Protein AF-A0AAW5ELM9-F1 (afdb_monomer_lite)

Secondary structure (DSSP, 8-state):
--BHHHHHHHTTHHHHHHTTT--EEE-HHHHHHHHHTEEEEETTTTEEEEPTT---BSB-TTSPBPEEEEEES---HHHHHHHHHHHHHHHGGGSEEEEEEE--GGG-SSSS--EEEPPPPPTT-------------

Sequence (137 aa):
MENIFDIIEKSNLHDRLNDLGGQYVIVGRLGLHAVTNAEEINWGERVVTVGGDTDFPRLRENGTIRDLDTLVCSVNTEVVDEYKKTIVRAIGNEVVASVFGLHQYEKNRRGLLDFTGSRYSDNEGNNDRYEVKADVN

Foldseek 3Di:
DDAPVVLCVQLVLVVLLVVLVWDKDFDDPVNVLQQVQFPDQDPVVRDTHHDPPRGDDQADPVRDGAARAMETAALPVVSQVVSQVSCCVRRNPSHHYFTWYFHDPVPPPDNDGQIRGDDDDDPPDDPDDDDDDRDDD

Radius of gyration: 15.78 Å; chains: 1; bounding box: 40×39×36 Å

pLDDT: mean 77.65, std 19.75, range [28.42, 94.75]

Structure (mmCIF, N/CA/C/O backbone):
data_AF-A0AAW5ELM9-F1
#
_entry.id   AF-A0AAW5ELM9-F1
#
loop_
_atom_site.group_PDB
_atom_site.id
_atom_site.type_symbol
_atom_site.label_atom_id
_atom_site.label_alt_id
_atom_site.label_comp_id
_atom_site.label_asym_id
_atom_site.label_entity_id
_atom_site.label_seq_id
_atom_site.pdbx_PDB_ins_code
_atom_site.Cartn_x
_atom_site.Cartn_y
_atom_site.Cartn_z
_atom_site.occupancy
_atom_site.B_iso_or_equiv
_atom_site.auth_seq_id
_atom_site.auth_comp_id
_atom_site.auth_asym_id
_atom_site.auth_atom_id
_atom_site.pdbx_PDB_model_num
ATOM 1 N N . MET A 1 1 ? 17.726 2.055 -11.394 1.00 64.00 1 MET A N 1
ATOM 2 C CA . MET A 1 1 ? 16.782 2.768 -10.510 1.00 64.00 1 MET A CA 1
ATOM 3 C C . MET A 1 1 ? 15.876 1.690 -9.946 1.00 64.00 1 MET A C 1
ATOM 5 O O . MET A 1 1 ? 15.452 0.862 -10.736 1.00 64.00 1 MET A O 1
ATOM 9 N N . GLU A 1 2 ? 15.710 1.575 -8.628 1.00 88.50 2 GLU A N 1
ATOM 10 C CA . GLU A 1 2 ? 14.899 0.475 -8.077 1.00 88.50 2 GLU A CA 1
ATOM 11 C C . GLU A 1 2 ? 13.413 0.717 -8.343 1.00 88.50 2 GLU A C 1
ATOM 13 O O . GLU A 1 2 ? 12.917 1.829 -8.131 1.00 88.50 2 GLU A O 1
ATOM 18 N N . ASN A 1 3 ? 12.726 -0.317 -8.821 1.00 92.75 3 ASN A N 1
ATOM 19 C CA . ASN A 1 3 ? 11.293 -0.307 -9.063 1.00 92.75 3 ASN A CA 1
ATOM 20 C C . ASN A 1 3 ? 10.546 -0.584 -7.752 1.00 92.7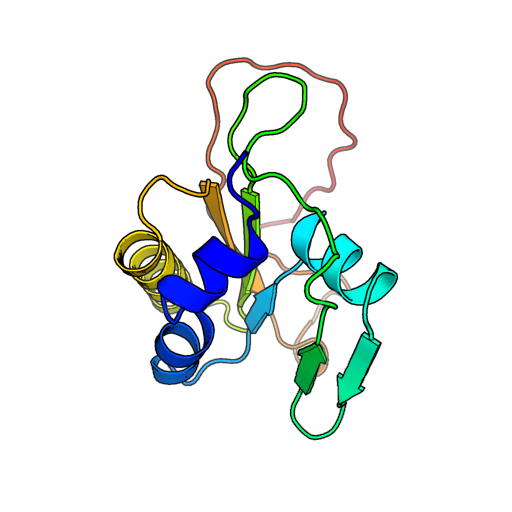5 3 ASN A C 1
ATOM 22 O O . ASN A 1 3 ? 10.945 -1.445 -6.968 1.00 92.75 3 ASN A O 1
ATOM 26 N N . ILE A 1 4 ? 9.468 0.152 -7.496 1.00 92.38 4 ILE A N 1
ATOM 27 C CA . ILE A 1 4 ? 8.698 0.004 -6.261 1.00 92.38 4 ILE A CA 1
ATOM 28 C C . ILE A 1 4 ? 7.985 -1.349 -6.149 1.00 92.38 4 ILE A C 1
ATOM 30 O O . ILE A 1 4 ? 7.834 -1.854 -5.039 1.00 92.38 4 ILE A O 1
ATOM 34 N N . PHE A 1 5 ? 7.573 -1.947 -7.268 1.00 92.12 5 PHE A N 1
ATOM 35 C CA . PHE A 1 5 ? 6.891 -3.239 -7.268 1.00 92.12 5 PHE A CA 1
ATOM 36 C C . PHE A 1 5 ? 7.845 -4.357 -6.829 1.00 92.12 5 PHE A C 1
ATOM 38 O O . PHE A 1 5 ? 7.490 -5.118 -5.931 1.00 92.12 5 PHE A O 1
ATOM 45 N N . ASP A 1 6 ? 9.093 -4.350 -7.312 1.00 91.94 6 ASP A N 1
ATOM 46 C CA . ASP A 1 6 ? 10.139 -5.282 -6.863 1.00 91.94 6 ASP A CA 1
ATOM 47 C C . ASP A 1 6 ? 10.419 -5.158 -5.358 1.00 91.94 6 ASP A C 1
ATOM 49 O O . ASP A 1 6 ? 10.691 -6.144 -4.674 1.00 91.94 6 ASP A O 1
ATOM 53 N N . ILE A 1 7 ? 10.403 -3.932 -4.827 1.00 93.00 7 ILE A N 1
ATOM 54 C CA . ILE A 1 7 ? 10.636 -3.674 -3.398 1.00 93.00 7 ILE A CA 1
ATOM 55 C C . ILE A 1 7 ? 9.492 -4.256 -2.564 1.00 93.00 7 ILE A C 1
ATOM 57 O O . ILE A 1 7 ? 9.733 -4.924 -1.555 1.00 93.00 7 ILE A O 1
ATOM 61 N N . ILE A 1 8 ? 8.249 -4.018 -2.989 1.00 91.19 8 ILE A N 1
ATOM 62 C CA . ILE A 1 8 ? 7.052 -4.532 -2.318 1.00 91.19 8 ILE A CA 1
ATOM 63 C C . ILE A 1 8 ? 7.052 -6.062 -2.337 1.00 91.19 8 ILE A C 1
ATOM 65 O O . ILE A 1 8 ? 6.853 -6.673 -1.284 1.00 91.19 8 ILE A O 1
ATOM 69 N N . GLU A 1 9 ? 7.354 -6.675 -3.481 1.00 89.88 9 GLU A N 1
ATOM 70 C CA . GLU A 1 9 ? 7.460 -8.128 -3.624 1.00 89.88 9 GLU A CA 1
ATOM 71 C C . GLU A 1 9 ? 8.538 -8.706 -2.692 1.00 89.88 9 GLU A C 1
ATOM 73 O O . GLU A 1 9 ? 8.241 -9.552 -1.848 1.00 89.88 9 GLU A O 1
ATOM 78 N N . LYS A 1 10 ? 9.775 -8.190 -2.750 1.00 92.81 10 LYS A N 1
ATOM 79 C CA . LYS A 1 10 ? 10.898 -8.666 -1.915 1.00 92.81 10 LYS A CA 1
ATOM 80 C C . LYS A 1 10 ? 10.639 -8.540 -0.415 1.00 92.81 10 LYS A C 1
ATOM 82 O O . LYS A 1 10 ? 11.158 -9.333 0.368 1.00 92.81 10 LYS A O 1
ATOM 87 N N . SER A 1 11 ? 9.859 -7.542 -0.001 1.00 90.75 11 SER A N 1
ATOM 88 C CA . SER A 1 11 ? 9.508 -7.334 1.409 1.00 90.75 11 SER A CA 1
ATOM 89 C C . SER A 1 11 ? 8.448 -8.308 1.939 1.00 90.75 11 SER A C 1
ATOM 91 O O . SER A 1 11 ? 8.230 -8.396 3.155 1.00 90.75 11 SER A O 1
ATOM 93 N N . ASN A 1 12 ? 7.798 -9.042 1.032 1.00 91.44 12 ASN A N 1
ATOM 94 C CA . ASN A 1 12 ? 6.605 -9.833 1.286 1.00 91.44 12 ASN A CA 1
ATOM 95 C C . ASN A 1 12 ? 5.507 -9.029 2.008 1.00 91.44 12 ASN A C 1
ATOM 97 O O . ASN A 1 12 ? 4.940 -9.463 3.015 1.00 91.44 12 ASN A O 1
ATOM 101 N N . LEU A 1 13 ? 5.276 -7.792 1.554 1.00 90.62 13 LEU A N 1
ATOM 102 C CA . LEU A 1 13 ? 4.408 -6.853 2.263 1.00 90.62 13 LEU A CA 1
ATOM 103 C C . LEU A 1 13 ? 2.977 -7.380 2.392 1.00 90.62 13 LEU A C 1
ATOM 105 O O . LEU A 1 13 ? 2.371 -7.239 3.453 1.00 90.62 13 LEU A O 1
ATOM 109 N N . HIS A 1 14 ? 2.436 -7.946 1.313 1.00 86.94 14 HIS A N 1
ATOM 110 C CA . HIS A 1 14 ? 1.039 -8.362 1.265 1.00 86.94 14 HIS A CA 1
ATOM 111 C C . HIS A 1 14 ? 0.735 -9.463 2.280 1.00 86.94 14 HIS A C 1
ATOM 113 O O . HIS A 1 14 ? -0.210 -9.315 3.050 1.00 86.94 14 HIS A O 1
ATOM 119 N N . ASP A 1 15 ? 1.571 -10.498 2.367 1.00 89.38 15 ASP A N 1
ATOM 120 C CA . ASP A 1 15 ? 1.403 -11.559 3.365 1.00 89.38 15 ASP A CA 1
ATOM 121 C C . ASP A 1 15 ? 1.468 -11.000 4.789 1.00 89.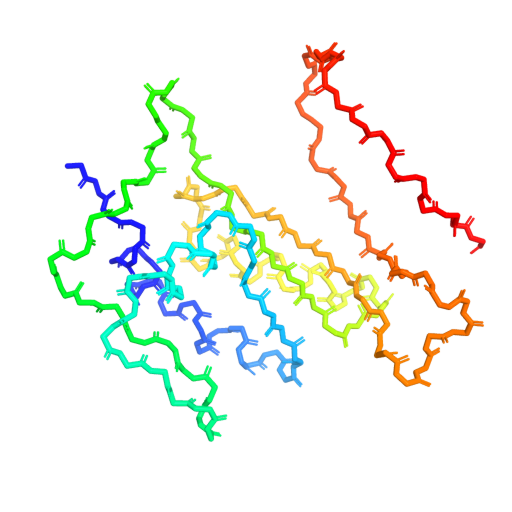38 15 ASP A C 1
ATOM 123 O O . ASP A 1 15 ? 0.592 -11.266 5.609 1.00 89.38 15 ASP A O 1
ATOM 127 N N . ARG A 1 16 ? 2.448 -10.130 5.069 1.00 91.06 16 ARG A N 1
ATOM 128 C CA . ARG A 1 16 ? 2.611 -9.521 6.398 1.00 91.06 16 ARG A CA 1
ATOM 129 C C . ARG A 1 16 ? 1.419 -8.659 6.808 1.00 91.06 16 ARG A C 1
ATOM 131 O O . ARG A 1 16 ? 1.083 -8.607 7.986 1.00 91.06 16 ARG A O 1
ATOM 138 N N . LEU A 1 17 ? 0.807 -7.944 5.864 1.00 89.69 17 LEU A N 1
ATOM 139 C CA . LEU A 1 17 ? -0.397 -7.156 6.128 1.00 89.69 17 LEU A CA 1
ATOM 140 C C . LEU A 1 17 ? -1.636 -8.049 6.278 1.00 89.69 17 LEU A C 1
ATOM 142 O O . LEU A 1 17 ? -2.476 -7.775 7.134 1.00 89.69 17 LEU A O 1
ATOM 146 N N . ASN A 1 18 ? -1.727 -9.134 5.507 1.00 87.44 18 ASN A N 1
ATOM 147 C CA . ASN A 1 18 ? -2.798 -10.123 5.626 1.00 87.44 18 ASN A CA 1
ATOM 148 C C . ASN A 1 18 ? -2.775 -10.855 6.978 1.00 87.44 18 ASN A C 1
ATOM 150 O O . ASN A 1 18 ? -3.844 -11.115 7.533 1.00 87.44 18 ASN A O 1
ATOM 154 N N . ASP A 1 19 ? -1.596 -11.099 7.558 1.00 92.38 19 ASP A N 1
ATOM 155 C CA . ASP A 1 19 ? -1.444 -11.687 8.900 1.00 92.38 19 ASP A CA 1
ATOM 156 C C . ASP A 1 19 ? -2.109 -10.848 10.010 1.00 92.38 19 ASP A C 1
ATOM 158 O O . ASP A 1 19 ? -2.441 -11.368 11.076 1.00 92.38 19 ASP A O 1
ATOM 162 N N . LEU A 1 20 ? -2.361 -9.555 9.765 1.00 89.88 20 LEU A N 1
ATOM 163 C CA . LEU A 1 20 ? -3.079 -8.678 10.698 1.00 89.88 20 LEU A CA 1
ATOM 164 C C . LEU A 1 20 ? -4.604 -8.898 10.680 1.00 89.88 20 LEU A C 1
ATOM 166 O O . LEU A 1 20 ? -5.315 -8.318 11.501 1.00 89.88 20 LEU A O 1
ATOM 170 N N . GLY A 1 21 ? -5.130 -9.698 9.745 1.00 86.12 21 GLY A N 1
ATOM 171 C CA . GLY A 1 21 ? -6.535 -10.123 9.694 1.00 86.12 21 GLY A CA 1
ATOM 172 C C . GLY A 1 21 ? -7.552 -9.025 9.356 1.00 86.12 21 GLY A C 1
ATOM 173 O O . GLY A 1 21 ? -8.759 -9.236 9.480 1.00 86.12 21 GLY A O 1
ATOM 174 N N . GLY A 1 22 ? -7.086 -7.844 8.946 1.00 84.00 22 GLY A N 1
ATOM 175 C CA . GLY A 1 22 ? -7.932 -6.708 8.579 1.00 84.00 22 GLY A CA 1
ATOM 176 C C . GLY A 1 22 ? -8.030 -6.515 7.066 1.00 84.00 22 GLY A C 1
ATOM 177 O O . GLY A 1 22 ? -7.228 -7.030 6.296 1.00 84.00 22 GLY A O 1
ATOM 178 N N . GLN A 1 23 ? -9.029 -5.748 6.629 1.00 86.62 23 GLN A N 1
ATOM 179 C CA . GLN A 1 23 ? -9.111 -5.314 5.235 1.00 86.62 23 GLN A CA 1
ATOM 180 C C . GLN A 1 23 ? -8.313 -4.028 5.059 1.00 86.62 23 GLN A C 1
ATOM 182 O O . GLN A 1 23 ? -8.489 -3.083 5.830 1.00 86.62 23 GLN A O 1
ATOM 187 N N . TYR A 1 24 ? -7.488 -3.974 4.022 1.00 86.81 24 TYR A N 1
ATOM 188 C CA . TYR A 1 24 ? -6.746 -2.779 3.652 1.00 86.81 24 TYR A CA 1
ATOM 189 C C . TYR A 1 24 ? -6.687 -2.627 2.132 1.00 86.81 24 TYR A C 1
ATOM 191 O O . TYR A 1 24 ? -6.898 -3.587 1.392 1.00 86.81 24 TYR A O 1
ATOM 199 N N . VAL A 1 25 ? -6.404 -1.413 1.667 1.00 87.62 25 VAL A N 1
ATOM 200 C CA . VAL A 1 25 ? -6.152 -1.114 0.255 1.00 87.62 25 VAL A CA 1
ATOM 201 C C . VAL A 1 25 ? -4.975 -0.156 0.127 1.00 87.62 25 VAL A C 1
ATOM 203 O O . VAL A 1 25 ? -4.858 0.801 0.892 1.00 87.62 25 VAL A O 1
ATOM 206 N N . ILE A 1 26 ? -4.109 -0.409 -0.853 1.00 86.38 26 ILE A N 1
ATOM 207 C CA . ILE A 1 26 ? -3.052 0.525 -1.245 1.00 86.38 26 ILE A CA 1
ATOM 208 C C . ILE A 1 26 ? -3.650 1.507 -2.251 1.00 86.38 26 ILE A C 1
ATOM 210 O O . ILE A 1 26 ? -4.254 1.106 -3.246 1.00 86.38 26 ILE A O 1
ATOM 214 N N . VAL A 1 27 ? -3.499 2.798 -1.980 1.00 88.44 27 VAL A N 1
ATOM 215 C CA . VAL A 1 27 ? -4.087 3.887 -2.766 1.00 88.44 27 VAL A CA 1
ATOM 216 C C . VAL A 1 27 ? -3.011 4.879 -3.206 1.00 88.44 27 VAL A C 1
ATOM 218 O O . VAL A 1 27 ? -1.825 4.553 -3.283 1.00 88.44 27 VAL A O 1
ATOM 221 N N . GLY A 1 28 ? -3.429 6.088 -3.579 1.00 87.56 28 GLY A N 1
ATOM 222 C CA . GLY A 1 28 ? -2.524 7.121 -4.053 1.00 87.56 28 GLY A CA 1
ATOM 223 C C . GLY A 1 28 ? -1.929 6.769 -5.413 1.00 87.56 28 GLY A C 1
ATOM 224 O O . GLY A 1 28 ? -2.500 6.002 -6.193 1.00 87.56 28 GLY A O 1
ATOM 225 N N . ARG A 1 29 ? -0.765 7.351 -5.721 1.00 90.31 29 ARG A N 1
ATOM 226 C CA . ARG A 1 29 ? -0.126 7.134 -7.029 1.00 90.31 29 ARG A CA 1
ATOM 227 C C . ARG A 1 29 ? 0.280 5.686 -7.244 1.00 90.31 29 ARG A C 1
ATOM 229 O O . ARG A 1 29 ? 0.219 5.243 -8.377 1.00 90.31 29 ARG A O 1
ATOM 236 N N . LEU A 1 30 ? 0.681 4.972 -6.194 1.00 90.94 30 LEU A N 1
ATOM 237 C CA . LEU A 1 30 ? 1.068 3.569 -6.308 1.00 90.94 30 LEU A CA 1
ATOM 238 C C . LEU A 1 30 ? -0.121 2.691 -6.695 1.00 90.94 30 LEU A C 1
ATOM 240 O O . LEU A 1 30 ? -0.044 1.996 -7.704 1.00 90.94 30 LEU A O 1
ATOM 244 N N . GLY A 1 31 ? -1.231 2.786 -5.956 1.00 88.00 31 GLY A N 1
ATOM 245 C CA . GLY A 1 31 ? -2.446 2.040 -6.289 1.00 88.00 31 GLY A CA 1
ATOM 246 C C . GLY A 1 31 ? -2.983 2.394 -7.680 1.00 88.00 31 GLY A C 1
ATOM 247 O O . GLY A 1 31 ? -3.292 1.506 -8.471 1.00 88.00 31 GLY A O 1
ATOM 248 N N . LEU A 1 32 ? -3.020 3.687 -8.025 1.00 89.00 32 LEU A N 1
ATOM 249 C CA . LEU A 1 32 ? -3.464 4.133 -9.348 1.00 89.00 32 LEU A CA 1
ATOM 250 C C . LEU A 1 32 ? -2.548 3.624 -10.469 1.00 89.00 32 LEU A C 1
ATOM 252 O O . LEU A 1 32 ? -3.042 3.188 -11.507 1.00 89.00 32 LEU A O 1
ATOM 256 N N . HIS A 1 33 ? -1.229 3.671 -10.269 1.00 91.44 33 HIS A N 1
ATOM 257 C CA . HIS A 1 33 ? -0.262 3.190 -11.250 1.00 91.44 33 HIS A CA 1
ATOM 258 C C . HIS A 1 33 ? -0.397 1.685 -11.477 1.00 91.44 33 HIS A C 1
ATOM 260 O O . HIS A 1 33 ? -0.378 1.254 -12.627 1.00 91.44 33 HIS A O 1
ATOM 266 N N . ALA 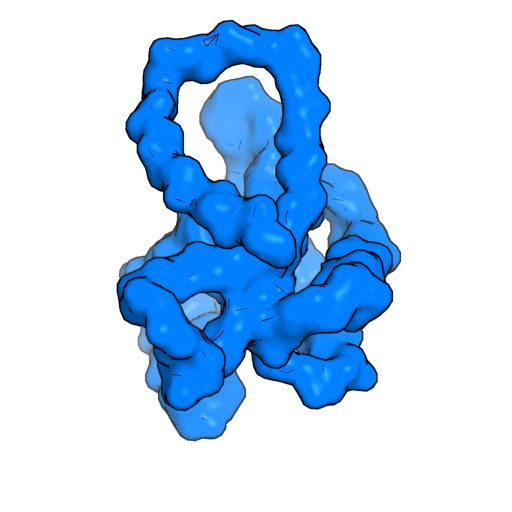A 1 34 ? -0.576 0.906 -10.406 1.00 89.44 34 ALA A N 1
ATOM 267 C CA . ALA A 1 34 ? -0.783 -0.534 -10.494 1.00 89.44 34 ALA A CA 1
ATOM 268 C C . ALA A 1 34 ? -2.037 -0.875 -11.311 1.00 89.44 34 ALA A C 1
ATOM 270 O O . ALA A 1 34 ? -1.963 -1.664 -12.239 1.00 89.44 34 ALA A O 1
ATOM 271 N N . VAL A 1 35 ? -3.173 -0.228 -11.025 1.00 84.44 35 VAL A N 1
ATOM 272 C CA . VAL A 1 35 ? -4.434 -0.481 -11.746 1.00 84.44 35 VAL A CA 1
ATOM 273 C C . VAL A 1 35 ? -4.372 -0.013 -13.202 1.00 84.44 35 VAL A C 1
ATOM 275 O O . VAL A 1 35 ? -4.901 -0.682 -14.083 1.00 84.44 35 VAL A O 1
ATOM 278 N N . THR A 1 36 ? -3.732 1.128 -13.472 1.00 87.62 36 THR A N 1
ATOM 279 C CA . THR A 1 36 ? -3.650 1.694 -14.833 1.00 87.62 36 THR A CA 1
ATOM 280 C C . THR A 1 36 ? -2.752 0.865 -15.753 1.00 87.62 36 THR A C 1
ATOM 282 O O . THR A 1 36 ? -3.001 0.812 -16.953 1.00 87.62 36 THR A O 1
ATOM 285 N N . ASN A 1 37 ? -1.728 0.218 -15.193 1.00 89.56 37 ASN A N 1
ATOM 286 C CA . ASN A 1 37 ? -0.770 -0.614 -15.924 1.00 89.56 37 ASN A CA 1
ATOM 287 C C . ASN A 1 37 ? -0.943 -2.105 -15.592 1.00 89.56 37 ASN A C 1
ATOM 289 O O . ASN A 1 37 ? 0.008 -2.878 -15.684 1.00 89.56 37 ASN A O 1
ATOM 293 N N . ALA A 1 38 ? -2.136 -2.503 -15.147 1.00 87.75 38 ALA A N 1
ATOM 294 C CA . ALA A 1 38 ? -2.410 -3.888 -14.814 1.00 87.75 38 ALA A CA 1
ATOM 295 C C . ALA A 1 38 ? -2.397 -4.747 -16.084 1.00 87.75 38 ALA A C 1
ATOM 297 O O . ALA A 1 38 ? -3.086 -4.432 -17.057 1.00 87.75 38 ALA A O 1
ATOM 298 N N . GLU A 1 39 ? -1.669 -5.858 -16.048 1.00 91.94 39 GLU A N 1
ATOM 299 C CA . GLU A 1 39 ? -1.842 -6.940 -17.020 1.00 91.94 39 GLU A CA 1
ATOM 300 C C . GLU A 1 39 ? -3.129 -7.715 -16.724 1.00 91.94 39 GLU A C 1
ATOM 302 O O . GLU A 1 39 ? -3.871 -8.083 -17.635 1.00 91.94 39 GLU A O 1
ATOM 307 N N . GLU A 1 40 ? -3.420 -7.922 -15.437 1.00 88.25 40 GLU A N 1
ATOM 308 C CA . GLU A 1 40 ? -4.605 -8.632 -14.971 1.00 88.25 40 GLU A CA 1
ATOM 309 C C . GLU A 1 40 ? -5.139 -8.026 -13.668 1.00 88.25 40 GLU A C 1
ATOM 311 O O . GLU A 1 40 ? -4.386 -7.612 -12.784 1.00 88.25 40 GLU A O 1
ATOM 316 N N . ILE A 1 41 ? -6.467 -8.010 -13.534 1.00 81.94 41 ILE A N 1
ATOM 317 C CA . ILE A 1 41 ? -7.153 -7.708 -12.277 1.00 81.94 41 ILE A CA 1
ATOM 318 C C . ILE A 1 41 ? -8.060 -8.889 -11.931 1.00 81.94 41 ILE A C 1
ATOM 320 O O . ILE A 1 41 ? -9.109 -9.083 -12.553 1.00 81.94 41 ILE A O 1
ATOM 324 N N . ASN A 1 42 ? -7.680 -9.653 -10.907 1.00 78.00 42 ASN A N 1
ATOM 325 C CA . ASN A 1 42 ? -8.490 -10.739 -10.370 1.00 78.00 42 ASN A CA 1
ATOM 326 C C . ASN A 1 42 ? -9.331 -10.226 -9.195 1.00 78.00 42 ASN A C 1
ATOM 328 O O . ASN A 1 42 ? -8.870 -10.121 -8.057 1.00 78.00 42 ASN A O 1
ATOM 332 N N . TRP A 1 43 ? -10.602 -9.930 -9.463 1.00 73.75 43 TRP A N 1
ATOM 333 C CA . TRP A 1 43 ? -11.542 -9.425 -8.456 1.00 73.75 43 TRP A CA 1
ATOM 334 C C . TRP A 1 43 ? -11.889 -10.441 -7.361 1.00 73.75 43 TRP A C 1
ATOM 336 O O . TRP A 1 43 ? -12.211 -10.036 -6.243 1.00 73.75 43 TRP A O 1
ATOM 346 N N . GLY A 1 44 ? -11.839 -11.742 -7.669 1.00 65.31 44 GLY A N 1
ATOM 347 C CA . GLY A 1 44 ? -12.135 -12.808 -6.710 1.00 65.31 44 GLY A CA 1
ATOM 348 C C . GLY A 1 44 ? -11.042 -12.941 -5.655 1.00 65.31 44 GLY A C 1
ATOM 349 O O . GLY A 1 44 ? -11.334 -13.052 -4.467 1.00 65.31 44 GLY A O 1
ATOM 350 N N . GLU A 1 45 ? -9.789 -12.846 -6.093 1.00 72.06 45 GLU A N 1
ATOM 351 C CA . GLU A 1 45 ? -8.608 -12.919 -5.228 1.00 72.06 45 GLU A CA 1
ATOM 352 C C . GLU A 1 45 ? -8.160 -11.544 -4.715 1.00 72.06 45 GLU A C 1
ATOM 354 O O . GLU A 1 45 ? -7.338 -11.463 -3.807 1.00 72.06 45 GLU A O 1
ATOM 359 N N . ARG A 1 46 ? -8.750 -10.459 -5.239 1.00 72.19 46 ARG A N 1
ATOM 360 C CA . ARG A 1 46 ? -8.414 -9.058 -4.925 1.00 72.19 46 ARG A CA 1
ATOM 361 C C . ARG A 1 46 ? -6.956 -8.721 -5.251 1.00 72.19 46 ARG A C 1
ATOM 363 O O . ARG A 1 46 ? -6.310 -7.970 -4.522 1.00 72.19 46 ARG A O 1
ATOM 370 N N . VAL A 1 47 ? -6.464 -9.264 -6.361 1.00 77.62 47 VAL A N 1
ATOM 371 C CA . VAL A 1 47 ? -5.083 -9.106 -6.831 1.00 77.62 47 VAL A CA 1
ATOM 372 C C . VAL A 1 47 ? -5.059 -8.255 -8.097 1.00 77.62 47 VAL A C 1
ATOM 374 O O . VAL A 1 47 ? -5.895 -8.415 -8.988 1.00 77.62 47 VAL A O 1
ATOM 377 N N . VAL A 1 48 ? -4.087 -7.345 -8.163 1.00 82.88 48 VAL A N 1
ATOM 378 C CA . VAL A 1 48 ? -3.724 -6.599 -9.371 1.00 82.88 48 VAL A CA 1
ATOM 379 C C . VAL A 1 48 ? -2.317 -7.029 -9.754 1.00 82.88 48 VAL A C 1
ATOM 381 O O . VAL A 1 48 ? -1.388 -6.838 -8.970 1.00 82.88 48 VAL A O 1
ATOM 384 N N . THR A 1 49 ? -2.169 -7.599 -10.944 1.00 86.44 49 THR A N 1
ATOM 385 C CA . THR A 1 49 ? -0.881 -8.032 -11.488 1.00 86.44 49 THR A CA 1
ATOM 386 C C . THR A 1 49 ? -0.359 -6.955 -12.428 1.00 86.44 49 THR A C 1
ATOM 388 O O . THR A 1 49 ? -1.058 -6.556 -13.360 1.00 86.44 49 THR A O 1
ATOM 391 N N . VAL A 1 50 ? 0.862 -6.481 -12.189 1.00 88.06 50 VAL A N 1
ATOM 392 C CA . VAL A 1 50 ? 1.580 -5.562 -13.085 1.00 88.06 50 VAL A CA 1
ATOM 393 C C . VAL A 1 50 ? 2.612 -6.338 -13.896 1.00 88.06 50 VAL A C 1
ATOM 395 O O . VAL A 1 50 ? 3.207 -7.288 -13.387 1.00 88.06 50 VAL A O 1
ATOM 398 N N . GLY A 1 51 ? 2.824 -5.929 -15.145 1.00 83.44 51 GLY A N 1
ATOM 399 C CA . GLY A 1 51 ? 3.809 -6.562 -16.019 1.00 83.44 51 GLY A CA 1
ATOM 400 C C . GLY A 1 51 ? 5.240 -6.309 -15.567 1.00 83.44 51 GLY A C 1
ATOM 401 O O . GLY A 1 51 ? 5.545 -5.263 -14.993 1.00 83.44 51 GLY A O 1
ATOM 402 N N . GLY A 1 52 ? 6.140 -7.252 -15.852 1.00 83.44 52 GLY A N 1
ATOM 403 C CA . GLY A 1 52 ? 7.550 -7.163 -15.446 1.00 83.44 52 GLY A CA 1
ATOM 404 C C . GLY A 1 52 ? 8.331 -6.010 -16.095 1.00 83.44 52 GLY A C 1
ATOM 405 O O . GLY A 1 52 ? 9.406 -5.651 -15.623 1.00 83.44 52 GLY A O 1
ATOM 406 N N . ASP A 1 53 ? 7.805 -5.417 -17.166 1.00 87.25 53 ASP A N 1
ATOM 407 C CA . ASP A 1 53 ? 8.327 -4.213 -17.819 1.00 87.25 53 ASP A CA 1
ATOM 408 C C . ASP A 1 53 ? 7.710 -2.905 -17.283 1.00 87.25 53 ASP A C 1
ATOM 410 O O . ASP A 1 53 ? 8.124 -1.816 -17.689 1.00 87.25 53 ASP A O 1
ATOM 414 N N . THR A 1 54 ? 6.754 -2.988 -16.350 1.00 90.88 54 THR A N 1
ATOM 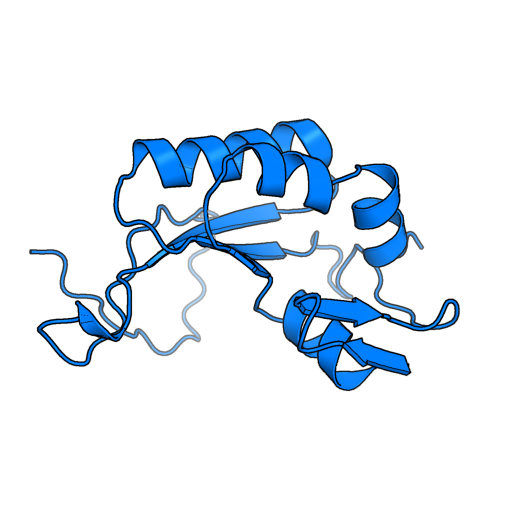415 C CA . THR A 1 54 ? 6.105 -1.822 -15.739 1.00 90.88 54 THR A CA 1
ATOM 416 C C . THR A 1 54 ? 7.097 -1.065 -14.868 1.00 90.88 54 THR A C 1
ATOM 418 O O . THR A 1 54 ? 7.394 -1.472 -13.745 1.00 90.88 54 THR A O 1
ATOM 421 N N . ASP A 1 55 ? 7.574 0.083 -15.346 1.00 91.62 55 ASP A N 1
ATOM 422 C CA . ASP A 1 55 ? 8.485 0.921 -14.573 1.00 91.62 55 ASP A CA 1
ATOM 423 C C . ASP A 1 55 ? 7.736 1.885 -13.647 1.00 91.62 55 ASP A C 1
ATOM 425 O O . ASP A 1 55 ? 6.997 2.764 -14.093 1.00 91.62 55 ASP A O 1
ATOM 429 N N . PHE A 1 56 ? 7.958 1.753 -12.338 1.00 93.50 56 PHE A N 1
ATOM 430 C CA . PHE A 1 56 ? 7.538 2.763 -11.375 1.00 93.50 56 PHE A CA 1
ATOM 431 C C . PHE A 1 56 ? 8.653 3.027 -10.353 1.00 93.50 56 PHE A C 1
ATOM 433 O O . PHE A 1 56 ? 8.720 2.391 -9.296 1.00 93.50 56 PHE A O 1
ATOM 440 N N . PRO A 1 57 ? 9.557 3.978 -10.655 1.00 94.06 57 PRO A N 1
ATOM 441 C CA . PRO A 1 57 ? 10.760 4.207 -9.865 1.00 94.06 57 PRO A CA 1
ATOM 442 C C . PRO A 1 57 ? 10.481 4.563 -8.410 1.00 94.06 57 PRO A C 1
ATOM 444 O O . PRO A 1 57 ? 9.663 5.442 -8.160 1.00 94.06 57 PRO A O 1
ATOM 447 N N . ARG A 1 58 ? 11.209 3.986 -7.450 1.00 93.00 58 ARG A N 1
ATOM 448 C CA . ARG A 1 58 ? 11.090 4.283 -6.007 1.00 93.00 58 ARG A CA 1
ATOM 449 C C . ARG A 1 58 ? 11.211 5.770 -5.669 1.00 93.00 58 ARG A C 1
ATOM 451 O O . ARG A 1 58 ? 10.521 6.278 -4.783 1.00 93.00 58 ARG A O 1
ATOM 458 N N . LEU A 1 59 ? 12.106 6.464 -6.366 1.00 93.88 59 LEU A N 1
ATOM 459 C CA . LEU A 1 59 ? 12.308 7.899 -6.219 1.00 93.88 59 LEU A CA 1
ATOM 460 C C . LEU A 1 59 ? 11.426 8.653 -7.212 1.00 93.88 59 LEU A C 1
ATOM 462 O O . LEU A 1 59 ? 11.293 8.275 -8.375 1.00 93.88 59 LEU A O 1
ATOM 466 N N . ARG A 1 60 ? 10.834 9.751 -6.750 1.00 90.62 60 ARG A N 1
ATOM 467 C CA . ARG A 1 60 ? 10.208 10.742 -7.628 1.00 90.62 60 ARG A CA 1
ATOM 468 C C . ARG A 1 60 ? 11.295 11.507 -8.391 1.00 90.62 60 ARG A C 1
ATOM 470 O O . ARG A 1 60 ? 12.454 11.526 -7.987 1.00 90.62 60 ARG A O 1
ATOM 477 N N . GLU A 1 61 ? 10.899 12.211 -9.448 1.00 89.12 61 GLU A N 1
ATOM 478 C CA . GLU A 1 61 ? 11.808 13.042 -10.258 1.00 89.12 61 GLU A CA 1
ATOM 479 C C . GLU A 1 61 ? 12.572 14.084 -9.427 1.00 89.12 61 GLU A C 1
ATOM 481 O O . GLU A 1 61 ? 13.729 14.380 -9.705 1.00 89.12 61 GLU A O 1
ATOM 486 N N . ASN A 1 62 ? 11.955 14.596 -8.357 1.00 90.06 62 ASN A N 1
ATOM 487 C CA . ASN A 1 62 ? 12.575 15.542 -7.427 1.00 90.06 62 ASN A CA 1
ATOM 488 C C . ASN A 1 62 ? 13.464 14.882 -6.348 1.00 90.06 62 ASN A C 1
ATOM 490 O O . ASN A 1 62 ? 13.848 15.547 -5.391 1.00 90.06 62 ASN A O 1
ATOM 494 N N . GLY A 1 63 ? 13.745 13.580 -6.450 1.00 90.50 63 GLY A N 1
ATOM 495 C CA . GLY A 1 63 ? 14.604 12.838 -5.521 1.00 90.50 63 GLY A CA 1
ATOM 496 C C . GLY A 1 63 ? 13.934 12.373 -4.224 1.00 90.50 63 GLY A C 1
ATOM 497 O O . GLY A 1 63 ? 14.578 11.712 -3.414 1.00 90.50 63 GLY A O 1
ATOM 498 N N . THR A 1 64 ? 12.649 12.671 -4.008 1.00 90.12 64 THR A N 1
ATOM 499 C CA . THR A 1 64 ? 11.925 12.239 -2.798 1.00 90.12 64 THR A CA 1
ATOM 500 C C . THR A 1 64 ? 11.435 10.790 -2.892 1.00 90.12 64 THR A C 1
ATOM 502 O O . THR A 1 64 ? 11.089 10.305 -3.970 1.00 90.12 64 THR A O 1
ATOM 505 N N . ILE A 1 65 ? 11.356 10.102 -1.749 1.00 90.81 65 ILE A N 1
ATOM 506 C CA . ILE A 1 65 ? 10.915 8.700 -1.634 1.00 90.81 65 ILE A CA 1
ATOM 507 C C . ILE A 1 65 ? 9.391 8.602 -1.721 1.00 90.81 65 ILE A C 1
ATOM 509 O O . ILE A 1 65 ? 8.700 9.361 -1.039 1.00 90.81 65 ILE A O 1
ATOM 513 N N . ARG A 1 66 ? 8.858 7.681 -2.535 1.00 90.12 66 ARG A N 1
ATOM 514 C CA . ARG A 1 66 ? 7.406 7.503 -2.703 1.00 90.12 66 ARG A CA 1
ATOM 515 C C . ARG A 1 66 ? 6.672 7.132 -1.416 1.00 90.12 66 ARG A C 1
ATOM 517 O O . ARG A 1 66 ? 7.197 6.431 -0.556 1.00 90.12 66 ARG A O 1
ATOM 524 N N . ASP A 1 67 ? 5.424 7.581 -1.346 1.00 89.69 67 ASP A N 1
ATOM 525 C CA . ASP A 1 67 ? 4.497 7.221 -0.279 1.00 89.69 67 ASP A CA 1
ATOM 526 C C . ASP A 1 67 ? 3.887 5.847 -0.572 1.00 89.69 67 ASP A C 1
ATOM 528 O O . ASP A 1 67 ? 3.552 5.534 -1.720 1.00 89.69 67 ASP A O 1
ATOM 532 N N . LEU A 1 68 ? 3.716 5.052 0.478 1.00 91.62 68 LEU A N 1
ATOM 533 C CA . LEU A 1 68 ? 2.887 3.855 0.478 1.00 91.62 68 LEU A CA 1
ATOM 534 C C . LEU A 1 68 ? 1.599 4.188 1.234 1.00 91.62 68 LEU A C 1
ATOM 536 O O . LEU A 1 68 ? 1.474 3.925 2.433 1.00 91.62 68 LEU A O 1
ATOM 540 N N . ASP A 1 69 ? 0.672 4.833 0.525 1.00 91.19 69 ASP A N 1
ATOM 541 C CA . ASP A 1 69 ? -0.627 5.228 1.067 1.00 91.19 69 ASP A CA 1
ATOM 542 C C . ASP A 1 69 ? -1.515 3.994 1.242 1.00 91.19 69 ASP A C 1
ATOM 544 O O . ASP A 1 69 ? -1.869 3.321 0.275 1.00 91.19 69 ASP A O 1
ATOM 548 N N . THR A 1 70 ? -1.881 3.698 2.484 1.00 91.00 70 THR A N 1
ATOM 549 C CA . THR A 1 70 ? -2.639 2.508 2.869 1.00 91.00 70 THR A CA 1
ATOM 550 C C . THR A 1 70 ? -3.882 2.918 3.644 1.00 91.00 70 THR A C 1
ATOM 552 O O . THR A 1 70 ? -3.796 3.588 4.672 1.00 91.00 70 THR A O 1
ATOM 555 N N . LEU A 1 71 ? -5.051 2.494 3.174 1.00 89.94 71 LEU A N 1
ATOM 556 C CA . LEU A 1 71 ? -6.306 2.642 3.903 1.00 89.94 71 LEU A CA 1
ATOM 557 C C . LEU A 1 71 ? -6.632 1.319 4.589 1.00 89.94 71 LEU A C 1
ATOM 559 O O . LEU A 1 71 ? -6.686 0.288 3.928 1.00 89.94 71 LEU A O 1
ATOM 563 N N . VAL A 1 72 ? -6.870 1.346 5.895 1.00 91.00 72 VAL A N 1
ATOM 564 C CA . VAL A 1 72 ? -7.232 0.191 6.721 1.00 91.00 72 VAL A CA 1
ATOM 565 C C . VAL A 1 72 ? -8.696 0.330 7.108 1.00 91.00 72 VAL A C 1
ATOM 567 O O . VAL A 1 72 ? -9.113 1.366 7.615 1.00 91.00 72 VAL A O 1
ATOM 570 N N . CYS A 1 73 ? -9.499 -0.709 6.911 1.00 88.69 73 CYS A N 1
ATOM 571 C CA . CYS A 1 73 ? -10.916 -0.718 7.268 1.00 88.69 73 CYS A CA 1
ATOM 572 C C . CYS A 1 73 ? -11.116 -0.949 8.778 1.00 88.69 73 CYS A C 1
ATOM 574 O O . CYS A 1 73 ? -11.693 -1.943 9.219 1.00 88.69 73 CYS A O 1
ATOM 576 N N . SER A 1 74 ? -10.574 -0.041 9.582 1.00 86.62 74 SER A N 1
ATOM 577 C CA . SER A 1 74 ? -10.682 -0.002 11.035 1.00 86.62 74 SER A CA 1
ATOM 578 C C . SER A 1 74 ? -10.530 1.437 11.507 1.00 86.62 74 SER A C 1
ATOM 580 O O . SER A 1 74 ? -9.719 2.175 10.961 1.00 86.62 74 SER A O 1
ATOM 582 N N . VAL A 1 75 ? -11.255 1.808 12.561 1.00 84.75 75 VAL A N 1
ATOM 583 C CA . VAL A 1 75 ? -11.059 3.081 13.279 1.00 84.75 75 VAL A CA 1
ATOM 584 C C . VAL A 1 75 ? -10.372 2.911 14.629 1.00 84.75 75 VAL A C 1
ATOM 586 O O . VAL A 1 75 ? -10.179 3.875 15.362 1.00 84.75 75 VAL A O 1
ATOM 589 N N . ASN A 1 76 ? -9.990 1.678 14.973 1.00 87.94 76 ASN A N 1
ATOM 590 C CA . ASN A 1 76 ? -9.155 1.438 16.140 1.00 87.94 76 ASN A CA 1
ATOM 591 C C . ASN A 1 76 ? -7.723 1.890 15.819 1.00 87.94 76 ASN A C 1
ATOM 593 O O . ASN A 1 76 ? -7.057 1.298 14.968 1.00 87.94 76 ASN A O 1
ATOM 597 N N . THR A 1 77 ? -7.252 2.918 16.522 1.00 87.25 77 THR A N 1
ATOM 598 C CA . THR A 1 77 ? -5.917 3.496 16.347 1.00 87.25 77 THR A CA 1
ATOM 599 C C . THR A 1 77 ? -4.800 2.485 16.585 1.00 87.25 77 THR A C 1
ATOM 601 O O . THR A 1 77 ? -3.806 2.527 15.872 1.00 87.25 77 THR A O 1
ATOM 604 N N . GLU A 1 78 ? -4.972 1.529 17.502 1.00 90.06 78 GLU A N 1
ATOM 605 C CA . GLU A 1 78 ? -3.986 0.465 17.742 1.00 90.06 78 GLU A CA 1
ATOM 606 C C . GLU A 1 78 ? -3.844 -0.457 16.527 1.00 90.06 78 GLU A C 1
ATOM 608 O O . GLU A 1 78 ? -2.737 -0.864 16.178 1.00 90.06 78 GLU A O 1
ATOM 613 N N . VAL A 1 79 ? -4.956 -0.738 15.837 1.00 91.19 79 VAL A N 1
ATOM 614 C CA . VAL A 1 79 ? -4.945 -1.518 14.592 1.00 91.19 79 VAL A CA 1
ATOM 615 C C . VAL A 1 79 ? -4.234 -0.730 13.496 1.00 91.19 79 VAL A C 1
ATOM 617 O O . VAL A 1 79 ? -3.336 -1.260 12.850 1.00 91.19 79 VAL A O 1
ATOM 620 N N . VAL A 1 80 ? -4.587 0.544 13.305 1.00 89.62 80 VAL A N 1
ATOM 621 C CA . VAL A 1 80 ? -3.949 1.415 12.300 1.00 89.62 80 VAL A CA 1
ATOM 622 C C . VAL A 1 80 ? -2.438 1.532 12.547 1.00 89.62 80 VAL A C 1
ATOM 624 O O . VAL A 1 80 ? -1.642 1.427 11.609 1.00 89.62 80 VAL A O 1
ATOM 627 N N . ASP A 1 81 ? -2.027 1.674 13.807 1.00 89.25 81 ASP A N 1
ATOM 628 C CA . ASP A 1 81 ? -0.619 1.732 14.198 1.00 89.25 81 ASP A CA 1
ATOM 629 C C . ASP A 1 81 ? 0.119 0.410 13.955 1.00 89.25 81 ASP A C 1
ATOM 631 O O . ASP A 1 81 ? 1.283 0.438 13.545 1.00 89.25 81 ASP A O 1
ATOM 635 N N . GLU A 1 82 ? -0.514 -0.748 14.165 1.00 93.12 82 GLU A N 1
ATOM 636 C CA . GLU A 1 82 ? 0.133 -2.036 13.891 1.00 93.12 82 GLU A CA 1
ATOM 637 C C . GLU A 1 82 ? 0.336 -2.266 12.388 1.00 93.12 82 GLU A C 1
ATOM 639 O O . GLU A 1 82 ? 1.397 -2.746 11.984 1.00 93.12 82 GLU A O 1
ATOM 644 N N . TYR A 1 83 ? -0.599 -1.826 11.538 1.00 92.56 83 TYR A N 1
ATOM 645 C CA . TYR A 1 83 ? -0.401 -1.806 10.081 1.00 92.56 83 TYR A CA 1
ATOM 646 C C . TYR A 1 83 ? 0.808 -0.955 9.692 1.00 92.56 83 TYR A C 1
ATOM 648 O O . TYR A 1 83 ? 1.681 -1.401 8.944 1.00 92.56 83 TYR A O 1
ATOM 656 N N . LYS A 1 84 ? 0.914 0.254 10.254 1.00 90.38 84 LYS A N 1
ATOM 657 C CA . LYS A 1 84 ? 2.056 1.142 10.011 1.00 90.38 84 LYS A CA 1
ATOM 658 C C . LYS A 1 84 ? 3.374 0.519 10.464 1.00 90.38 84 LYS A C 1
ATOM 660 O O . LYS A 1 84 ? 4.347 0.534 9.711 1.00 90.38 84 LYS A O 1
ATOM 665 N N . LYS A 1 85 ? 3.421 -0.053 11.671 1.00 92.44 85 LYS A N 1
ATOM 666 C CA . LYS A 1 85 ? 4.612 -0.751 12.183 1.00 92.44 85 LYS A CA 1
ATOM 667 C C . LYS A 1 85 ? 4.985 -1.932 11.298 1.00 92.44 85 LYS A C 1
ATOM 669 O O . LYS A 1 85 ? 6.168 -2.149 11.063 1.00 92.44 85 LYS A O 1
ATOM 674 N N . THR A 1 86 ? 4.001 -2.669 10.795 1.00 94.75 86 THR A N 1
ATOM 675 C CA . THR A 1 86 ? 4.220 -3.826 9.924 1.00 94.75 86 THR A CA 1
ATOM 676 C C . THR A 1 86 ? 4.820 -3.406 8.585 1.00 94.75 86 THR A C 1
ATOM 678 O O . THR A 1 86 ? 5.823 -3.989 8.179 1.00 94.75 86 THR A O 1
ATOM 681 N N . ILE A 1 87 ? 4.315 -2.334 7.962 1.00 91.81 87 ILE A N 1
ATOM 682 C CA . ILE A 1 87 ? 4.913 -1.741 6.753 1.00 91.81 87 ILE A CA 1
ATOM 683 C C . ILE A 1 87 ? 6.366 -1.330 7.009 1.00 91.81 87 ILE A C 1
ATOM 685 O O . ILE A 1 87 ? 7.259 -1.718 6.260 1.00 91.81 87 ILE A O 1
ATOM 689 N N . VAL A 1 88 ? 6.623 -0.582 8.087 1.00 91.56 88 VAL A N 1
ATOM 690 C CA . VAL A 1 88 ? 7.976 -0.103 8.418 1.00 91.56 88 VAL A CA 1
ATOM 691 C C . VAL A 1 88 ? 8.926 -1.266 8.714 1.00 91.56 88 VAL A C 1
ATOM 693 O O . VAL A 1 88 ? 10.076 -1.236 8.293 1.00 91.56 88 VAL A O 1
ATOM 696 N N . ARG A 1 89 ? 8.465 -2.322 9.394 1.00 92.19 89 ARG A N 1
ATOM 697 C CA . ARG A 1 89 ? 9.264 -3.537 9.632 1.00 92.19 89 ARG A CA 1
ATOM 698 C C . ARG A 1 89 ? 9.558 -4.306 8.341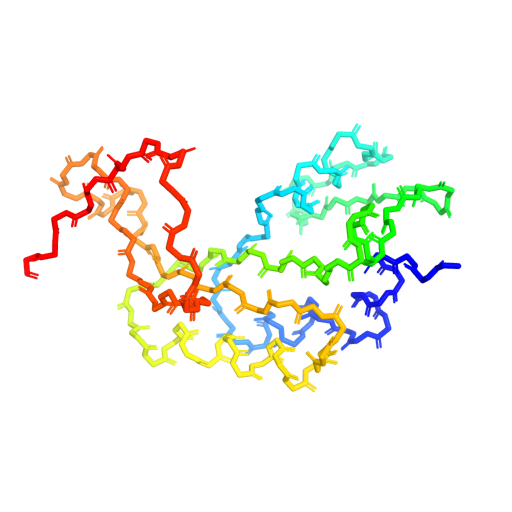 1.00 92.19 89 ARG A C 1
ATOM 700 O O . ARG A 1 89 ? 10.612 -4.925 8.255 1.00 92.19 89 ARG A O 1
ATOM 707 N N . ALA A 1 90 ? 8.632 -4.307 7.383 1.00 93.69 90 ALA A N 1
ATOM 708 C CA . ALA A 1 90 ? 8.753 -5.054 6.134 1.00 93.69 90 ALA A CA 1
ATOM 709 C C . ALA A 1 90 ? 9.642 -4.344 5.104 1.00 93.69 90 ALA A C 1
ATOM 711 O O . ALA A 1 90 ? 10.538 -4.959 4.536 1.00 93.69 90 ALA A O 1
ATOM 712 N N . ILE A 1 91 ? 9.377 -3.057 4.869 1.00 91.31 91 ILE A N 1
ATOM 713 C CA . ILE A 1 91 ? 9.950 -2.272 3.764 1.00 91.31 91 ILE A CA 1
ATOM 714 C C . ILE A 1 91 ? 10.991 -1.252 4.256 1.00 91.31 91 ILE A C 1
ATOM 716 O O . ILE A 1 91 ? 11.823 -0.780 3.483 1.00 91.31 91 ILE A O 1
ATOM 720 N N . GLY A 1 92 ? 10.997 -0.912 5.547 1.00 89.12 92 GLY A N 1
ATOM 721 C CA . GLY A 1 92 ? 11.955 0.040 6.104 1.00 89.12 92 GLY A CA 1
ATOM 722 C C . GLY A 1 92 ? 11.833 1.427 5.475 1.00 89.12 92 GLY A C 1
ATOM 723 O O . GLY A 1 92 ? 10.737 1.970 5.344 1.00 89.12 92 GLY A O 1
ATOM 724 N N . ASN A 1 93 ? 12.977 1.995 5.091 1.00 88.31 93 ASN A N 1
ATOM 725 C CA . ASN A 1 93 ? 13.085 3.352 4.548 1.00 88.31 93 ASN A CA 1
ATOM 726 C C . ASN A 1 93 ? 12.921 3.408 3.020 1.00 88.31 93 ASN A C 1
ATOM 728 O O . ASN A 1 93 ? 13.183 4.448 2.413 1.00 88.31 93 ASN A O 1
ATOM 732 N N . GLU A 1 94 ? 12.516 2.311 2.376 1.00 91.31 94 GLU A N 1
ATOM 733 C CA . GLU A 1 94 ? 12.326 2.313 0.925 1.00 91.31 94 GLU A CA 1
ATOM 734 C C . GLU A 1 94 ? 11.085 3.102 0.493 1.00 91.31 94 GLU A C 1
ATOM 736 O O . GLU A 1 94 ? 11.045 3.589 -0.639 1.00 91.31 94 GLU A O 1
ATOM 741 N N . VAL A 1 95 ? 10.124 3.292 1.406 1.00 89.31 95 VAL A N 1
ATOM 742 C CA . VAL A 1 95 ? 8.891 4.072 1.216 1.00 89.31 95 VAL A CA 1
ATOM 743 C C . VAL A 1 95 ? 8.575 4.936 2.432 1.00 89.31 95 VAL A C 1
ATOM 745 O O . VAL A 1 95 ? 9.002 4.648 3.550 1.00 89.31 95 VAL A O 1
ATOM 748 N N . VAL A 1 96 ? 7.754 5.964 2.235 1.00 90.69 96 VAL A N 1
ATOM 749 C CA . VAL A 1 96 ? 7.129 6.711 3.332 1.00 90.69 96 VAL A CA 1
ATOM 750 C C . VAL A 1 96 ? 5.783 6.063 3.664 1.00 90.69 96 VAL A C 1
ATOM 752 O O . VAL A 1 96 ? 4.834 6.140 2.888 1.00 90.69 96 VAL A O 1
ATOM 755 N N . ALA A 1 97 ? 5.693 5.392 4.815 1.00 89.56 97 ALA A N 1
ATOM 756 C CA . ALA A 1 97 ? 4.475 4.703 5.243 1.00 89.56 97 ALA A CA 1
ATOM 757 C C . ALA A 1 97 ? 3.393 5.693 5.714 1.00 89.56 97 ALA A C 1
ATOM 759 O O . ALA A 1 97 ? 3.556 6.381 6.728 1.00 89.56 97 ALA A O 1
ATOM 760 N N . SER A 1 98 ? 2.266 5.711 5.005 1.00 87.88 98 SER A N 1
ATOM 761 C CA . SER A 1 98 ? 1.136 6.613 5.223 1.00 87.88 98 SER A CA 1
ATOM 762 C C . SER A 1 98 ? -0.118 5.756 5.409 1.00 87.88 98 SER A C 1
ATOM 764 O O . SER A 1 98 ? -0.598 5.151 4.459 1.00 87.88 98 SER A O 1
ATOM 766 N N . VAL A 1 99 ? -0.595 5.602 6.650 1.00 90.31 99 VAL A N 1
ATOM 767 C CA . VAL A 1 99 ? -1.669 4.647 6.987 1.00 90.31 99 VAL A CA 1
ATOM 768 C C . VAL A 1 99 ? -2.839 5.371 7.635 1.00 90.31 99 VAL A C 1
ATOM 770 O O . VAL A 1 99 ? -2.656 6.095 8.615 1.00 90.31 99 VAL A O 1
ATOM 773 N N . PHE A 1 100 ? -4.040 5.145 7.107 1.00 86.50 100 PHE A N 1
ATOM 774 C CA . PHE A 1 100 ? -5.272 5.767 7.581 1.00 86.50 100 PHE A CA 1
ATOM 775 C C . PHE A 1 100 ? -6.329 4.708 7.845 1.00 86.50 100 PHE A C 1
ATOM 777 O O . PHE A 1 100 ? -6.613 3.871 6.996 1.00 86.50 100 PHE A O 1
ATOM 784 N N . GLY A 1 101 ? -6.937 4.770 9.016 1.00 87.00 101 GLY A N 1
ATOM 785 C CA . GLY A 1 101 ? -8.140 4.033 9.343 1.00 87.00 101 GLY A CA 1
ATOM 786 C C . GLY A 1 101 ? -9.380 4.626 8.681 1.00 87.00 101 GLY A C 1
ATOM 787 O O . GLY A 1 101 ? -9.469 5.835 8.463 1.00 87.00 101 GLY A O 1
ATOM 788 N N . LEU A 1 102 ? -10.335 3.760 8.369 1.00 80.38 102 LEU A N 1
ATOM 789 C CA . LEU A 1 102 ? -11.612 4.082 7.754 1.00 80.38 102 LEU A CA 1
ATOM 790 C C . LEU A 1 102 ? -12.748 3.328 8.430 1.00 80.38 102 LEU A C 1
ATOM 792 O O . LEU A 1 102 ? -12.634 2.143 8.761 1.00 80.38 102 LEU A O 1
ATOM 796 N N . HIS A 1 103 ? -13.902 3.983 8.507 1.00 75.56 103 HIS A N 1
ATOM 797 C CA . HIS A 1 103 ? -15.158 3.284 8.736 1.00 75.56 103 HIS A CA 1
ATOM 798 C C . HIS A 1 103 ? -15.544 2.418 7.531 1.00 75.56 103 HIS A C 1
ATOM 800 O O . HIS A 1 103 ? -15.379 2.804 6.373 1.00 75.56 103 HIS A O 1
ATOM 806 N N . GLN A 1 104 ? -16.158 1.265 7.808 1.00 71.31 104 GLN A N 1
ATOM 807 C CA . GLN A 1 104 ? -16.935 0.550 6.795 1.00 71.31 104 GLN A CA 1
ATOM 808 C C . GLN A 1 104 ? -18.015 1.483 6.247 1.00 71.31 104 GLN A C 1
ATOM 810 O O . GLN A 1 104 ? -18.734 2.108 7.029 1.00 71.31 104 GLN A O 1
ATOM 815 N N . TYR A 1 105 ? -18.149 1.540 4.922 1.00 67.44 105 TYR A N 1
ATOM 816 C CA . TYR A 1 105 ? -19.094 2.437 4.254 1.00 67.44 105 TYR A CA 1
ATOM 817 C C . TYR A 1 105 ? -20.527 2.279 4.786 1.00 67.44 105 TYR A C 1
ATOM 819 O O . TYR A 1 105 ? -21.193 3.260 5.082 1.00 67.44 105 TYR A O 1
ATOM 827 N N . GLU A 1 106 ? -20.969 1.046 5.034 1.00 68.56 106 GLU A N 1
ATOM 828 C CA . GLU A 1 106 ? -22.302 0.743 5.582 1.00 68.56 106 GLU A CA 1
ATOM 829 C C . GLU A 1 106 ? -22.525 1.271 7.010 1.00 68.56 106 GLU A C 1
ATOM 831 O O . GLU A 1 106 ? -23.657 1.483 7.438 1.00 68.56 106 GLU A O 1
ATOM 836 N N . LYS A 1 107 ? -21.442 1.474 7.768 1.00 67.88 107 LYS A N 1
ATOM 837 C CA . LYS A 1 107 ? -21.460 1.993 9.144 1.00 67.88 107 LYS A CA 1
ATOM 838 C C . LYS A 1 107 ? -21.175 3.491 9.201 1.00 67.88 107 LYS A C 1
ATOM 840 O O . LYS A 1 107 ? -21.178 4.068 10.289 1.00 67.88 107 LYS A O 1
ATOM 845 N N . ASN A 1 108 ? -20.920 4.105 8.052 1.00 63.88 108 ASN A N 1
ATOM 846 C CA . ASN A 1 108 ? -20.663 5.522 7.923 1.00 63.88 108 ASN A CA 1
ATOM 847 C C . ASN A 1 108 ? -21.961 6.293 8.178 1.00 63.88 108 ASN A C 1
ATOM 849 O O . ASN A 1 108 ? -22.887 6.285 7.370 1.00 63.88 108 ASN A O 1
ATOM 853 N N . ARG A 1 109 ? -22.046 6.941 9.341 1.00 56.78 109 ARG A N 1
ATOM 854 C CA . ARG A 1 109 ? -23.271 7.622 9.781 1.00 56.78 109 ARG A CA 1
ATOM 855 C C . ARG A 1 109 ? -23.451 9.010 9.167 1.00 56.78 109 ARG A C 1
ATOM 857 O O . ARG A 1 109 ? -24.515 9.595 9.348 1.00 56.78 109 ARG A O 1
ATOM 864 N N . ARG A 1 110 ? -22.432 9.553 8.493 1.00 57.12 110 ARG A N 1
ATOM 865 C CA . ARG A 1 110 ? -22.408 10.956 8.042 1.00 57.12 110 ARG A CA 1
ATOM 866 C C . ARG A 1 110 ? -22.316 11.130 6.528 1.00 57.12 110 ARG A C 1
ATOM 868 O O . ARG A 1 110 ? -22.439 1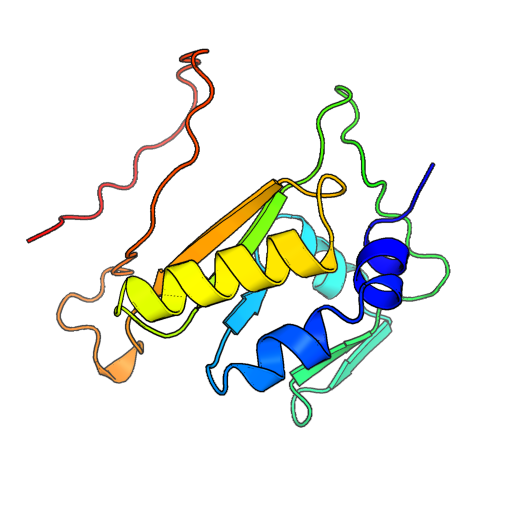2.255 6.059 1.00 57.12 110 ARG A O 1
ATOM 875 N N . GLY A 1 111 ? -22.107 10.057 5.762 1.00 50.28 111 GLY A N 1
ATOM 876 C CA . GLY A 1 111 ? -21.849 10.159 4.320 1.00 50.28 111 GLY A CA 1
ATOM 877 C C . GLY A 1 111 ? -20.520 10.856 3.991 1.00 50.28 111 GLY A C 1
ATOM 878 O O . GLY A 1 111 ? -20.281 11.212 2.841 1.00 50.28 111 GLY A O 1
ATOM 879 N N . LEU A 1 112 ? -19.663 11.050 4.996 1.00 48.28 112 LEU A N 1
ATOM 880 C CA . LEU A 1 112 ? -18.342 11.665 4.913 1.00 48.28 112 LEU A CA 1
ATOM 881 C C . LEU A 1 112 ? -17.312 10.558 5.081 1.00 48.28 112 LEU A C 1
ATOM 883 O O . LEU A 1 112 ? -17.488 9.712 5.945 1.00 48.28 112 LEU A O 1
ATOM 887 N N . LEU A 1 113 ? -16.255 10.519 4.275 1.00 52.16 113 LEU A N 1
ATOM 888 C CA . LEU A 1 113 ? -15.155 9.580 4.503 1.00 52.16 113 LEU A CA 1
ATOM 889 C C . LEU A 1 113 ? -14.518 9.899 5.871 1.00 52.16 113 LEU A C 1
ATOM 891 O O . LEU A 1 113 ? -13.705 10.811 5.980 1.00 52.16 113 LEU A O 1
ATOM 895 N N . ASP A 1 114 ? -14.945 9.198 6.922 1.00 50.94 114 ASP A N 1
ATOM 896 C CA . ASP A 1 114 ? -14.427 9.353 8.280 1.00 50.94 114 ASP A CA 1
ATOM 897 C C . ASP A 1 114 ? -13.036 8.692 8.326 1.00 50.94 114 ASP A C 1
ATOM 899 O O . ASP A 1 114 ? -12.907 7.478 8.515 1.00 50.94 114 ASP A O 1
ATOM 903 N N . PHE A 1 115 ? -11.997 9.489 8.062 1.00 47.59 115 PHE A N 1
ATOM 904 C CA . PHE A 1 115 ? -10.597 9.076 8.150 1.00 47.59 115 PHE A CA 1
ATOM 905 C C . PHE A 1 115 ? -10.094 9.215 9.591 1.00 47.59 115 PHE A C 1
ATOM 907 O O . PHE A 1 115 ? -10.133 10.301 10.166 1.00 47.59 115 PHE A O 1
ATOM 914 N N . THR A 1 116 ? -9.528 8.150 10.151 1.00 47.66 116 THR A N 1
ATOM 915 C CA . THR A 1 116 ? -8.760 8.195 11.403 1.00 47.66 116 THR A CA 1
ATOM 916 C C . THR A 1 116 ? -7.294 7.933 11.081 1.00 47.66 116 THR A C 1
ATOM 918 O O . THR A 1 116 ? -6.914 6.794 10.830 1.00 47.66 116 THR A O 1
ATOM 921 N N . GLY A 1 117 ? -6.442 8.954 11.052 1.00 41.28 117 GLY A N 1
ATOM 922 C CA . GLY A 1 117 ? -5.027 8.743 10.748 1.00 41.28 117 GLY A CA 1
ATOM 923 C C . GLY A 1 117 ? -4.129 9.863 11.243 1.00 41.28 117 GLY A C 1
ATOM 924 O O . GLY A 1 117 ? -4.542 11.015 11.358 1.00 41.28 117 GLY A O 1
ATOM 925 N N . SER A 1 118 ? -2.880 9.507 11.524 1.00 37.84 118 SER A N 1
ATOM 926 C CA . SER A 1 118 ? -1.836 10.443 11.932 1.00 37.84 118 SER A CA 1
ATOM 927 C C . SER A 1 118 ? -1.032 10.862 10.704 1.00 37.84 118 SER A C 1
ATOM 929 O O . SER A 1 118 ? -0.370 10.034 10.077 1.00 37.84 118 SER A O 1
ATOM 931 N N . ARG A 1 119 ? -1.070 12.154 10.363 1.00 39.56 119 ARG A N 1
ATOM 932 C CA . ARG A 1 119 ? -0.239 12.735 9.299 1.00 39.56 119 ARG A CA 1
ATOM 933 C C . ARG A 1 119 ? 1.238 12.717 9.715 1.00 39.56 119 ARG A C 1
ATOM 935 O O . ARG A 1 119 ? 1.556 13.037 10.857 1.00 39.56 119 ARG A O 1
ATOM 942 N N . TYR A 1 120 ? 2.143 12.400 8.788 1.00 38.94 120 TYR A N 1
ATOM 943 C CA . TYR A 1 120 ? 3.536 12.844 8.891 1.00 38.94 120 TYR A CA 1
ATOM 944 C C . TYR A 1 120 ? 3.619 14.247 8.285 1.00 38.94 120 TYR A C 1
ATOM 946 O O . TYR A 1 120 ? 3.292 14.439 7.112 1.00 38.94 120 TYR A O 1
ATOM 954 N N . SER A 1 121 ? 3.978 15.229 9.105 1.00 41.47 121 SER A N 1
ATOM 955 C CA . SER A 1 121 ? 4.242 16.597 8.668 1.00 41.47 121 SER A CA 1
ATOM 956 C C . SER A 1 121 ? 5.745 16.733 8.457 1.00 41.47 121 SER A C 1
ATOM 958 O O . SER A 1 121 ? 6.502 16.583 9.416 1.00 41.47 121 SER A O 1
ATOM 960 N N . ASP A 1 122 ? 6.178 17.017 7.228 1.00 43.03 122 ASP A N 1
ATOM 961 C CA . ASP A 1 122 ? 7.429 17.755 7.073 1.00 43.03 122 ASP A CA 1
ATOM 962 C C . ASP A 1 122 ? 7.191 19.209 7.516 1.00 43.03 122 ASP A C 1
ATOM 964 O O . ASP A 1 122 ? 6.065 19.718 7.513 1.00 43.03 122 ASP A O 1
ATOM 968 N N . ASN A 1 123 ? 8.244 19.858 7.998 1.00 42.62 123 ASN A N 1
ATOM 969 C CA . ASN A 1 123 ? 8.171 21.185 8.606 1.00 42.62 123 ASN A CA 1
ATOM 970 C C . ASN A 1 123 ? 8.085 22.329 7.568 1.00 42.62 123 ASN A C 1
ATOM 972 O O . ASN A 1 123 ? 8.376 23.467 7.926 1.00 42.62 123 ASN A O 1
ATOM 976 N N . GLU A 1 124 ? 7.722 22.076 6.301 1.00 47.47 124 GLU A N 1
ATOM 977 C CA . GLU A 1 124 ? 7.989 23.032 5.206 1.00 47.47 124 GLU A CA 1
ATOM 978 C C . GLU A 1 124 ? 6.767 23.717 4.568 1.00 47.47 124 GLU A C 1
ATOM 980 O O . GLU A 1 124 ? 6.921 24.485 3.624 1.00 47.47 124 GLU A O 1
ATOM 985 N N . GLY A 1 125 ? 5.562 23.556 5.124 1.00 46.28 125 GLY A N 1
ATOM 986 C CA . GLY A 1 125 ? 4.515 24.594 5.073 1.00 46.28 125 GLY A CA 1
ATOM 987 C C . GLY A 1 125 ? 4.155 25.221 3.711 1.00 46.28 125 GLY A C 1
ATOM 988 O O . GLY A 1 125 ? 3.836 26.409 3.681 1.00 46.28 125 GLY A O 1
ATOM 989 N N . ASN A 1 126 ? 4.176 24.478 2.596 1.00 39.28 126 ASN A N 1
ATOM 990 C CA . ASN A 1 126 ? 3.828 25.038 1.282 1.00 39.28 126 ASN A CA 1
ATOM 991 C C . ASN A 1 126 ? 2.342 24.821 0.911 1.00 39.28 126 ASN A C 1
ATOM 993 O O . ASN A 1 126 ? 1.859 23.693 0.773 1.00 39.28 126 ASN A O 1
ATOM 997 N N . ASN A 1 127 ? 1.631 25.948 0.779 1.00 47.06 127 ASN A N 1
ATOM 998 C CA . ASN A 1 127 ? 0.172 26.124 0.740 1.00 47.06 127 ASN A CA 1
ATOM 999 C C . ASN A 1 127 ? -0.430 26.114 -0.681 1.00 47.06 127 ASN A C 1
ATOM 1001 O O . ASN A 1 127 ? -0.993 27.115 -1.107 1.00 47.06 127 ASN A O 1
ATOM 1005 N N . ASP A 1 128 ? -0.403 24.978 -1.380 1.00 33.66 128 ASP A N 1
ATOM 1006 C CA . ASP A 1 128 ? -1.147 24.808 -2.648 1.00 33.66 128 ASP A CA 1
ATOM 1007 C C . ASP A 1 128 ? -2.043 23.555 -2.625 1.00 33.66 128 ASP A C 1
ATOM 1009 O O . ASP A 1 128 ? -1.981 22.692 -3.504 1.00 33.66 128 ASP A O 1
ATOM 1013 N N . ARG A 1 129 ? -2.867 23.390 -1.578 1.00 37.97 129 ARG A N 1
ATOM 1014 C CA . ARG A 1 129 ? -3.790 22.245 -1.463 1.00 37.97 129 ARG A CA 1
ATOM 1015 C C . ARG A 1 129 ? -5.175 22.651 -0.973 1.00 37.97 129 ARG A C 1
ATOM 1017 O O . ARG A 1 129 ? -5.312 23.385 -0.000 1.00 37.97 129 ARG A O 1
ATOM 1024 N N . TYR A 1 130 ? -6.196 22.096 -1.623 1.00 36.28 130 TYR A N 1
ATOM 1025 C CA . TYR A 1 130 ? -7.565 22.092 -1.117 1.00 36.28 130 TYR A CA 1
ATOM 1026 C C . TYR A 1 130 ? -7.632 21.273 0.175 1.00 36.28 130 TYR A C 1
ATOM 1028 O O . TYR A 1 130 ? -7.203 20.119 0.223 1.00 36.28 130 TYR A O 1
ATOM 1036 N N . GLU A 1 131 ? -8.169 21.893 1.220 1.00 35.59 131 GLU A N 1
ATOM 1037 C CA . GLU A 1 131 ? -8.377 21.293 2.531 1.00 35.59 131 GLU A CA 1
ATOM 1038 C C . GLU A 1 131 ? -9.756 20.614 2.550 1.00 35.59 131 GLU A C 1
ATOM 1040 O O . GLU A 1 131 ? -10.788 21.284 2.495 1.00 35.59 131 GLU A O 1
ATOM 1045 N N . VAL A 1 132 ? -9.797 19.281 2.613 1.00 34.19 132 VAL A N 1
ATOM 1046 C CA . VAL A 1 132 ? -11.014 18.564 3.021 1.00 34.19 132 VAL A CA 1
ATOM 1047 C C . VAL A 1 132 ? -10.932 18.421 4.533 1.00 34.19 132 VAL A C 1
ATOM 1049 O O . VAL A 1 132 ? -10.101 17.672 5.045 1.00 34.19 132 VAL A O 1
ATOM 1052 N N . LYS A 1 133 ? -11.756 19.184 5.253 1.00 28.42 133 LYS A N 1
ATOM 1053 C CA . LYS A 1 133 ? -11.852 19.079 6.709 1.00 28.42 133 LYS A CA 1
ATOM 1054 C C . LYS A 1 133 ? -12.603 17.800 7.068 1.00 28.42 133 LYS A C 1
ATOM 1056 O O . LYS A 1 133 ? -13.766 17.644 6.707 1.00 28.42 133 LYS A O 1
ATOM 1061 N N . ALA A 1 134 ? -11.919 16.898 7.761 1.00 37.81 134 ALA A N 1
ATOM 1062 C CA . ALA A 1 134 ? -12.550 15.811 8.491 1.00 37.81 134 ALA A CA 1
ATOM 1063 C C . ALA A 1 134 ? -12.922 16.345 9.880 1.00 37.81 134 ALA A C 1
ATOM 1065 O O . ALA A 1 134 ? -12.042 16.766 10.633 1.00 37.81 134 ALA A O 1
ATOM 1066 N N . ASP A 1 135 ? -14.215 16.375 10.199 1.00 30.80 135 ASP A N 1
ATOM 1067 C CA . ASP A 1 135 ? -14.680 16.717 11.543 1.00 30.80 135 ASP A CA 1
ATOM 1068 C C . ASP A 1 135 ? -14.406 15.538 12.480 1.00 30.80 135 ASP A C 1
ATOM 1070 O O . ASP A 1 135 ? -15.068 14.500 12.414 1.00 30.80 135 ASP A O 1
ATOM 1074 N N . VAL A 1 136 ? -13.419 15.710 13.357 1.00 34.91 136 VAL A N 1
ATOM 1075 C CA . VAL A 1 136 ? -13.122 14.781 14.448 1.00 34.91 136 VAL A CA 1
ATOM 1076 C C . VAL A 1 136 ? -14.016 15.169 15.626 1.00 34.91 136 VAL A C 1
ATOM 1078 O O . VAL A 1 136 ? -13.764 16.177 16.286 1.00 34.91 136 VAL A O 1
ATOM 1081 N N . ASN A 1 137 ? -15.088 14.407 15.848 1.00 32.94 137 ASN A N 1
ATOM 1082 C CA . ASN A 1 137 ? -15.890 14.496 17.072 1.00 32.94 137 ASN A CA 1
ATOM 1083 C C . ASN A 1 137 ? -15.312 13.612 18.174 1.00 32.94 137 ASN A C 1
ATOM 1085 O O . ASN A 1 137 ? -14.939 12.463 17.850 1.00 32.94 137 ASN A O 1
#